Protein AF-A0A7C3E8A0-F1 (afdb_monomer_lite)

Structure (mmCIF, N/CA/C/O backbone):
data_AF-A0A7C3E8A0-F1
#
_entry.id   AF-A0A7C3E8A0-F1
#
loop_
_atom_site.group_PDB
_atom_site.id
_atom_site.type_symbol
_atom_site.label_atom_id
_atom_site.label_alt_id
_atom_site.label_comp_id
_atom_site.label_asym_id
_atom_site.label_entity_id
_atom_site.label_seq_id
_atom_site.pdbx_PDB_ins_code
_atom_site.Cartn_x
_atom_site.Cartn_y
_atom_site.Cartn_z
_atom_site.occupancy
_atom_site.B_iso_or_equiv
_atom_site.auth_seq_id
_atom_site.auth_comp_id
_atom_site.auth_asym_id
_atom_site.auth_atom_id
_atom_site.pdbx_PDB_model_num
ATOM 1 N N . ILE A 1 1 ? -24.912 11.466 9.613 1.00 53.97 1 ILE A N 1
ATOM 2 C CA . ILE A 1 1 ? -23.794 11.071 10.502 1.00 53.97 1 ILE A CA 1
ATOM 3 C C . ILE A 1 1 ? -24.172 11.541 11.903 1.00 53.97 1 ILE A C 1
ATOM 5 O O . ILE A 1 1 ? -24.358 12.739 12.083 1.00 53.97 1 ILE A O 1
ATOM 9 N N . LYS A 1 2 ? -24.449 10.622 12.843 1.00 57.19 2 LYS A N 1
ATOM 10 C CA . LYS A 1 2 ? -24.629 10.987 14.264 1.00 57.19 2 LYS A CA 1
ATOM 11 C C . LYS A 1 2 ? -23.299 11.561 14.772 1.00 57.19 2 LYS A C 1
ATOM 13 O O . LYS A 1 2 ? -22.271 11.176 14.229 1.00 57.19 2 LYS A O 1
ATOM 18 N N . SER A 1 3 ? -23.334 12.479 15.742 1.00 63.84 3 SER A N 1
ATOM 19 C CA . SER A 1 3 ? -22.163 13.155 16.334 1.00 63.84 3 SER A CA 1
ATOM 20 C C . SER A 1 3 ? -20.939 12.234 16.404 1.00 63.84 3 SER A C 1
ATOM 22 O O . SER A 1 3 ? -20.912 11.307 17.213 1.00 63.84 3 SER A O 1
ATOM 24 N N . GLY A 1 4 ? -19.985 12.448 15.496 1.00 70.69 4 GLY A N 1
ATOM 25 C CA . GLY A 1 4 ? -18.766 11.652 15.410 1.00 70.69 4 GLY A CA 1
ATOM 26 C C . GLY A 1 4 ? -17.766 12.086 16.473 1.00 70.69 4 GLY A C 1
ATOM 27 O O . GLY A 1 4 ? -17.736 13.252 16.863 1.00 70.69 4 GLY A O 1
ATOM 28 N N . VAL A 1 5 ? -16.950 11.144 16.936 1.00 82.12 5 VAL A N 1
ATOM 29 C CA . VAL A 1 5 ? -15.755 11.439 17.730 1.00 82.12 5 VAL A CA 1
ATOM 30 C C . VAL A 1 5 ? -14.575 11.467 16.767 1.00 82.12 5 VAL A C 1
ATOM 32 O O . VAL A 1 5 ? -14.407 10.542 15.975 1.00 82.12 5 VAL A O 1
ATOM 35 N N . THR A 1 6 ? -13.771 12.527 16.820 1.00 81.88 6 THR A N 1
ATOM 36 C CA . THR A 1 6 ? -12.500 12.580 16.094 1.00 81.88 6 THR A CA 1
ATOM 37 C C . THR A 1 6 ? -11.449 11.830 16.901 1.00 81.88 6 THR A C 1
ATOM 39 O O . THR A 1 6 ? -11.123 12.244 18.013 1.00 81.88 6 THR A O 1
ATOM 42 N N . THR A 1 7 ? -10.909 10.751 16.338 1.00 83.31 7 THR A N 1
ATOM 43 C CA . THR A 1 7 ? -9.788 10.004 16.923 1.00 83.31 7 THR A CA 1
ATOM 44 C C . THR A 1 7 ? -8.502 10.388 16.207 1.00 83.31 7 THR A C 1
ATOM 46 O O . THR A 1 7 ? -8.423 10.322 14.982 1.00 83.31 7 THR A O 1
ATOM 49 N N . TYR A 1 8 ? -7.499 10.800 16.978 1.00 82.50 8 TYR A N 1
ATOM 50 C CA . TYR A 1 8 ? -6.151 11.030 16.472 1.00 82.50 8 TYR A CA 1
ATOM 51 C C . TYR A 1 8 ? -5.461 9.690 16.183 1.00 82.50 8 TYR A C 1
ATOM 53 O O . TYR A 1 8 ? -5.579 8.755 16.974 1.00 82.50 8 TYR A O 1
ATOM 61 N N . LEU A 1 9 ? -4.758 9.608 15.054 1.00 81.88 9 LEU A N 1
ATOM 62 C CA . LEU A 1 9 ? -3.916 8.467 14.699 1.00 81.88 9 LEU A CA 1
ATOM 63 C C . LEU A 1 9 ? -2.463 8.834 14.998 1.00 81.88 9 LEU A C 1
ATOM 65 O O . LEU A 1 9 ? -1.976 9.843 14.489 1.00 81.88 9 LEU A O 1
ATOM 69 N N . ASP A 1 10 ? -1.786 8.030 15.818 1.00 81.00 10 ASP A N 1
ATOM 70 C CA . ASP A 1 10 ? -0.410 8.318 16.228 1.00 81.00 10 ASP A CA 1
ATOM 71 C C . ASP A 1 10 ? 0.569 8.316 15.047 1.00 81.00 10 ASP A C 1
ATOM 73 O O . ASP A 1 10 ? 0.365 7.640 14.038 1.00 81.00 10 ASP A O 1
ATOM 77 N N . SER A 1 11 ? 1.666 9.060 15.177 1.00 79.75 11 SER A N 1
ATOM 78 C CA . SER A 1 11 ? 2.780 9.035 14.226 1.00 79.75 11 SER A CA 1
ATOM 79 C C . SER A 1 11 ? 3.843 8.019 14.648 1.00 79.75 11 SER A C 1
ATOM 81 O O . SER A 1 11 ? 3.922 7.624 15.814 1.00 79.75 11 SER A O 1
ATOM 83 N N . LEU A 1 12 ? 4.688 7.581 13.703 1.00 75.06 12 LEU A N 1
ATOM 84 C CA . LEU A 1 12 ? 5.821 6.714 14.036 1.00 75.06 12 LEU A CA 1
ATOM 85 C C . LEU A 1 12 ? 6.704 7.426 15.078 1.00 75.06 12 LEU A C 1
ATOM 87 O O . LEU A 1 12 ? 6.961 8.625 14.917 1.00 75.06 12 LEU A O 1
ATOM 91 N N . PRO A 1 13 ? 7.207 6.723 16.114 1.00 74.94 13 PRO A N 1
ATO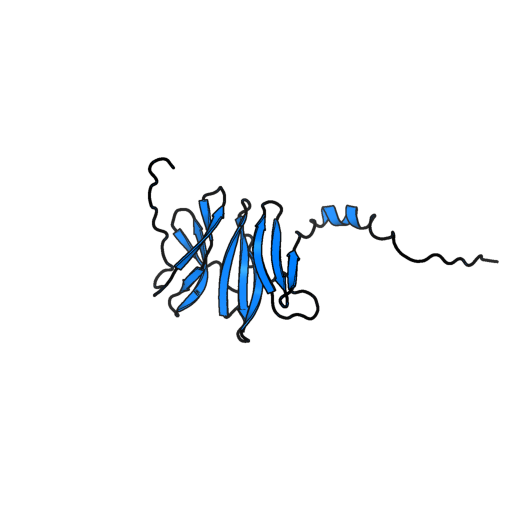M 92 C CA . PRO A 1 13 ? 8.087 7.328 17.106 1.00 74.94 13 PRO A CA 1
ATOM 93 C C . PRO A 1 13 ? 9.237 8.069 16.423 1.00 74.94 13 PRO A C 1
ATOM 95 O O . PRO A 1 13 ? 9.891 7.519 15.536 1.00 74.94 13 PRO A O 1
ATOM 98 N N . SER A 1 14 ? 9.483 9.321 16.825 1.00 67.81 14 SER A N 1
ATOM 99 C CA . SER A 1 14 ? 10.514 10.210 16.253 1.00 67.81 14 SER A CA 1
ATOM 100 C C . SER A 1 14 ? 10.392 10.523 14.748 1.00 67.81 14 SER A C 1
ATOM 102 O O . SER A 1 14 ? 11.318 11.076 14.157 1.00 67.81 14 SER A O 1
ATOM 104 N N . GLY A 1 15 ? 9.250 10.223 14.119 1.00 62.00 15 GLY A N 1
ATOM 105 C CA . GLY A 1 15 ? 8.942 10.636 12.751 1.00 62.00 15 GLY A CA 1
ATOM 106 C C . GLY A 1 15 ? 8.692 12.143 12.663 1.00 62.00 15 GLY A C 1
ATOM 107 O O . GLY A 1 15 ? 7.749 12.661 13.253 1.00 62.00 15 GLY A O 1
ATOM 108 N N . ASN A 1 16 ? 9.533 12.850 11.908 1.00 60.41 16 ASN A N 1
ATOM 109 C CA . ASN A 1 16 ? 9.497 14.311 11.758 1.00 60.41 16 ASN A CA 1
ATOM 110 C C . ASN A 1 16 ? 8.655 14.777 10.551 1.00 60.41 16 ASN A C 1
ATOM 112 O O . ASN A 1 16 ? 9.071 15.667 9.807 1.00 60.41 16 ASN A O 1
ATOM 116 N N . GLY A 1 17 ? 7.484 14.189 10.290 1.00 65.25 17 GLY A N 1
ATOM 117 C CA . GLY A 1 17 ? 6.699 14.661 9.147 1.00 65.25 17 GLY A CA 1
ATOM 118 C C . GLY A 1 17 ? 5.341 14.026 8.909 1.00 65.25 17 GLY A C 1
ATOM 119 O O . GLY A 1 17 ? 4.770 13.381 9.783 1.00 65.25 17 GLY A O 1
ATOM 120 N N . ASP A 1 18 ? 4.852 14.275 7.693 1.00 76.19 18 ASP A N 1
ATOM 121 C CA . ASP A 1 18 ? 3.519 13.933 7.202 1.00 76.19 18 ASP A CA 1
ATOM 122 C C . ASP A 1 18 ? 3.202 12.445 7.376 1.00 76.19 18 ASP A C 1
ATOM 124 O O . ASP A 1 18 ? 4.009 11.566 7.050 1.00 76.19 18 ASP A O 1
ATOM 128 N N . TYR A 1 19 ? 1.992 12.182 7.851 1.00 84.06 19 TYR A N 1
ATOM 129 C CA . TYR A 1 19 ? 1.360 10.876 7.848 1.00 84.06 19 TYR A CA 1
ATOM 130 C C . TYR A 1 19 ? -0.052 11.038 7.306 1.00 84.06 19 TYR A C 1
ATOM 132 O O . TYR A 1 19 ? -0.694 12.076 7.484 1.00 84.06 19 TYR A O 1
ATOM 140 N N . TYR A 1 20 ? -0.528 10.021 6.610 1.00 89.62 20 TYR A N 1
ATOM 141 C CA . TYR A 1 20 ? -1.867 10.029 6.048 1.00 89.62 20 TYR A CA 1
ATOM 142 C C . TYR A 1 20 ? -2.422 8.614 6.006 1.00 89.62 20 TYR A C 1
ATOM 144 O O . TYR A 1 20 ? -1.697 7.652 5.744 1.00 89.62 20 TYR A O 1
ATOM 152 N N . ALA A 1 21 ? -3.716 8.522 6.295 1.00 94.12 21 ALA A N 1
ATOM 153 C CA . ALA A 1 21 ? -4.514 7.314 6.191 1.00 94.12 21 ALA A CA 1
ATOM 154 C C . ALA A 1 21 ? -5.148 7.255 4.798 1.00 94.12 21 ALA A C 1
ATOM 156 O O . ALA A 1 21 ? -5.747 8.235 4.355 1.00 94.12 21 ALA A O 1
ATOM 157 N N . ASN A 1 22 ? -5.005 6.115 4.130 1.00 96.19 22 ASN A N 1
ATOM 158 C CA . ASN A 1 22 ? -5.505 5.881 2.779 1.00 96.19 22 ASN A CA 1
ATOM 159 C C . ASN A 1 22 ? -6.774 5.025 2.768 1.00 96.19 22 ASN A C 1
ATOM 161 O O . ASN A 1 22 ? -7.652 5.282 1.951 1.00 96.19 22 ASN A O 1
ATOM 165 N N . ASP A 1 23 ? -6.882 4.047 3.672 1.00 98.06 23 ASP A N 1
ATOM 166 C CA . ASP A 1 23 ? -8.003 3.104 3.683 1.00 98.06 23 ASP A CA 1
ATOM 167 C C . ASP A 1 23 ? -8.243 2.488 5.071 1.00 98.06 23 ASP A C 1
ATOM 169 O O . ASP A 1 23 ? -7.362 2.536 5.937 1.00 98.06 23 ASP A O 1
ATOM 173 N N . ILE A 1 24 ? -9.439 1.935 5.287 1.00 97.69 24 ILE A N 1
ATOM 174 C CA . ILE A 1 24 ? -9.889 1.321 6.541 1.00 97.69 24 ILE A CA 1
ATOM 175 C C . ILE A 1 24 ? -10.784 0.101 6.276 1.00 97.69 24 ILE A C 1
ATOM 177 O O . ILE A 1 24 ? -11.693 0.168 5.455 1.00 97.69 24 ILE A O 1
ATOM 181 N N . ASN A 1 25 ? -10.584 -0.992 7.019 1.00 97.38 25 ASN A N 1
ATOM 182 C CA . ASN A 1 25 ? -11.459 -2.171 6.949 1.00 97.38 25 ASN A CA 1
ATOM 183 C C . ASN A 1 25 ? -12.527 -2.207 8.063 1.00 97.38 25 ASN A C 1
ATOM 185 O O . ASN A 1 25 ? -12.503 -1.412 9.006 1.00 97.38 25 ASN A O 1
ATOM 189 N N . ASP A 1 26 ? -13.439 -3.184 8.006 1.00 97.19 26 ASP A N 1
ATOM 190 C CA . ASP A 1 26 ? -14.553 -3.317 8.963 1.00 97.19 26 ASP A CA 1
ATOM 191 C C . ASP A 1 26 ? -14.105 -3.598 10.412 1.00 97.19 26 ASP A C 1
ATOM 193 O O . ASP A 1 26 ? -14.876 -3.405 11.354 1.00 97.19 26 ASP A O 1
ATOM 197 N N . SER A 1 27 ? -12.855 -4.029 10.614 1.00 95.44 27 SER A N 1
ATOM 198 C CA . SER A 1 27 ? -12.258 -4.215 11.947 1.00 95.44 27 SER A CA 1
ATOM 199 C C . SER A 1 27 ? -11.633 -2.931 12.507 1.00 95.44 27 SER A C 1
ATOM 201 O O . SER A 1 27 ? -11.042 -2.949 13.589 1.00 95.44 27 SER A O 1
ATOM 203 N N . GLY A 1 28 ? -11.741 -1.814 11.781 1.00 94.38 28 GLY A N 1
ATOM 204 C CA . GLY A 1 28 ? -11.153 -0.532 12.158 1.00 94.38 28 GLY A CA 1
ATOM 205 C C . GLY A 1 28 ? -9.636 -0.474 11.979 1.00 94.38 28 GLY A C 1
ATOM 206 O O . GLY A 1 28 ? -8.993 0.396 12.567 1.00 94.38 28 GLY A O 1
ATOM 207 N N . GLN A 1 29 ? -9.056 -1.397 11.206 1.00 95.75 29 GLN A N 1
ATOM 208 C CA . GLN A 1 29 ? -7.650 -1.331 10.818 1.00 95.75 29 GLN A CA 1
ATOM 209 C C . GLN A 1 29 ? -7.494 -0.318 9.705 1.00 95.75 29 GLN A C 1
ATOM 211 O O . GLN A 1 29 ? -8.207 -0.391 8.709 1.00 95.75 29 GLN A O 1
ATOM 216 N N . ILE A 1 30 ? -6.551 0.597 9.873 1.00 96.81 30 ILE A N 1
ATOM 217 C CA . ILE A 1 30 ? -6.304 1.684 8.929 1.00 96.81 30 ILE A 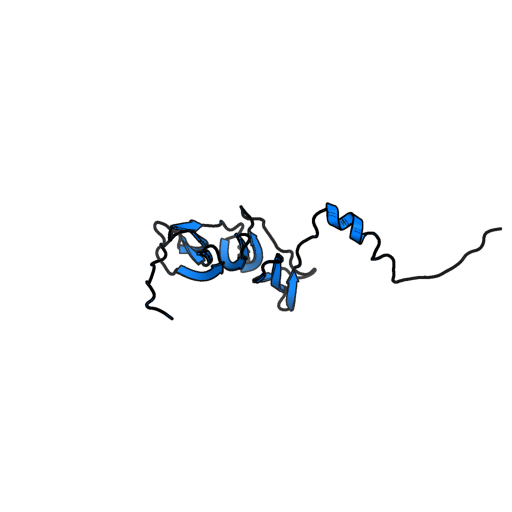CA 1
A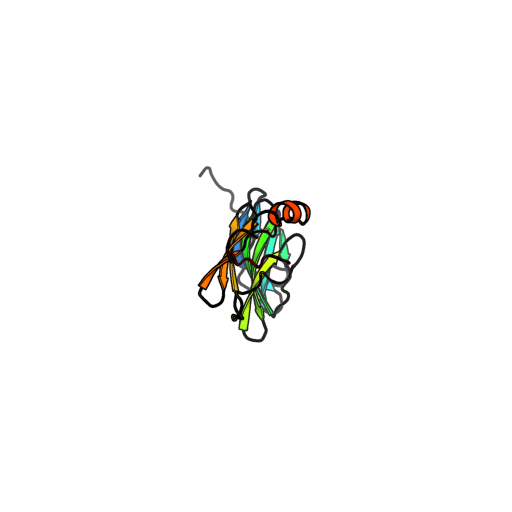TOM 218 C C . ILE A 1 30 ? -4.934 1.464 8.308 1.00 96.81 30 ILE A C 1
ATOM 220 O O . ILE A 1 30 ? -4.009 1.059 9.008 1.00 96.81 30 ILE A O 1
ATOM 224 N N . VAL A 1 31 ? -4.774 1.761 7.025 1.00 96.44 31 VAL A N 1
ATOM 225 C CA . VAL A 1 31 ? -3.477 1.703 6.336 1.00 96.44 31 VAL A CA 1
ATOM 226 C C . VAL A 1 31 ? -3.125 3.031 5.702 1.00 96.44 31 VAL A C 1
ATOM 228 O O . VAL A 1 31 ? -3.992 3.863 5.438 1.00 96.44 31 VAL A O 1
ATOM 231 N N . GLY A 1 32 ? -1.836 3.251 5.472 1.00 95.75 32 GLY A N 1
ATOM 232 C CA . GLY A 1 32 ? -1.365 4.485 4.868 1.00 95.75 32 GLY A CA 1
ATOM 233 C C . GLY A 1 32 ? 0.149 4.585 4.806 1.00 95.75 32 GLY A C 1
ATOM 234 O O . GLY A 1 32 ? 0.857 3.594 4.596 1.00 95.75 32 GLY A O 1
ATOM 235 N N . ALA A 1 33 ? 0.653 5.802 4.986 1.00 93.94 33 ALA A N 1
ATOM 236 C CA . ALA A 1 33 ? 2.082 6.071 4.994 1.00 93.94 33 ALA A CA 1
ATOM 237 C C . ALA A 1 33 ? 2.473 7.080 6.077 1.00 93.94 33 ALA A C 1
ATOM 239 O O . ALA A 1 33 ? 1.710 7.990 6.398 1.00 93.94 33 ALA A O 1
ATOM 240 N N . ALA A 1 34 ? 3.682 6.924 6.614 1.00 93.25 34 ALA A N 1
ATOM 241 C CA . ALA A 1 34 ? 4.290 7.863 7.553 1.00 93.25 34 ALA A CA 1
ATOM 242 C C . ALA A 1 34 ? 5.810 7.931 7.353 1.00 93.25 34 ALA A C 1
ATOM 244 O O . ALA A 1 34 ? 6.436 6.949 6.949 1.00 93.25 34 ALA A O 1
ATOM 245 N N . LYS A 1 35 ? 6.427 9.077 7.655 1.00 90.88 35 LYS A N 1
ATOM 246 C CA . LYS A 1 35 ? 7.894 9.211 7.662 1.00 90.88 35 LYS A CA 1
ATOM 247 C C . LYS A 1 35 ? 8.490 8.643 8.954 1.00 90.88 35 LYS A C 1
ATOM 249 O O . LYS A 1 35 ? 8.011 8.947 10.044 1.00 90.88 35 LYS A O 1
ATOM 254 N N . ASN A 1 36 ? 9.560 7.857 8.844 1.00 86.75 36 ASN A N 1
ATOM 255 C CA . ASN A 1 36 ? 10.339 7.407 10.002 1.00 86.75 36 ASN A CA 1
ATOM 256 C C . ASN A 1 36 ? 11.346 8.481 10.476 1.00 86.75 36 ASN A C 1
ATOM 258 O O . ASN A 1 36 ? 11.427 9.573 9.910 1.00 86.75 36 ASN A O 1
ATOM 262 N N . GLN A 1 37 ? 12.156 8.156 11.490 1.00 85.69 37 GLN A N 1
ATOM 263 C CA . GLN A 1 37 ? 13.170 9.059 12.063 1.00 85.69 37 GLN A CA 1
ATOM 264 C C . GLN A 1 37 ? 14.244 9.545 11.071 1.00 85.69 37 GLN A C 1
ATOM 266 O O . GLN A 1 37 ? 14.907 10.548 11.315 1.00 85.69 37 GLN A O 1
ATOM 271 N N . PHE A 1 38 ? 14.416 8.848 9.945 1.00 86.31 38 PHE A N 1
ATOM 272 C CA . PHE A 1 38 ? 15.356 9.203 8.881 1.00 86.31 38 PHE A CA 1
ATOM 273 C C . PHE A 1 38 ? 14.688 9.993 7.743 1.00 86.31 38 PHE A C 1
ATOM 275 O O . PHE A 1 38 ? 15.314 10.243 6.718 1.00 86.31 38 PHE A O 1
ATOM 282 N N . GLY A 1 39 ? 13.409 10.361 7.893 1.00 87.75 39 GLY A N 1
ATOM 283 C CA . GLY A 1 39 ? 12.628 11.052 6.864 1.00 87.75 39 GLY A CA 1
ATOM 284 C C . GLY A 1 39 ? 12.169 10.153 5.712 1.00 87.75 39 GLY A C 1
ATOM 285 O O . GLY A 1 39 ? 11.636 10.656 4.725 1.00 87.75 39 GLY A O 1
ATOM 286 N N . VAL A 1 40 ? 12.353 8.835 5.828 1.00 88.44 40 VAL A N 1
ATOM 287 C CA . VAL A 1 40 ? 11.970 7.857 4.805 1.00 88.44 40 VAL A CA 1
ATOM 288 C C . VAL A 1 40 ? 10.498 7.504 4.965 1.00 88.44 40 VAL A C 1
ATOM 290 O O . VAL A 1 40 ? 10.062 7.162 6.065 1.00 88.44 40 VAL A O 1
ATOM 293 N N . THR A 1 41 ? 9.740 7.551 3.871 1.00 91.56 41 THR A N 1
ATOM 294 C CA . THR A 1 41 ? 8.322 7.179 3.869 1.00 91.56 41 THR A CA 1
ATOM 295 C C . THR A 1 41 ? 8.147 5.668 3.972 1.00 91.56 41 THR A C 1
ATOM 297 O O . THR A 1 41 ? 8.734 4.900 3.206 1.00 91.56 41 THR A O 1
ATOM 300 N N . ARG A 1 42 ? 7.334 5.231 4.927 1.00 92.44 42 ARG A N 1
ATOM 301 C CA . ARG A 1 42 ? 7.094 3.827 5.242 1.00 92.44 42 ARG A CA 1
ATOM 302 C C . ARG A 1 42 ? 5.616 3.504 5.069 1.00 92.44 42 ARG A C 1
ATOM 304 O O . ARG A 1 42 ? 4.790 4.310 5.506 1.00 92.44 42 ARG A O 1
ATOM 311 N N . PRO A 1 43 ? 5.273 2.339 4.496 1.00 93.38 43 PRO A N 1
ATOM 312 C CA . PRO A 1 43 ? 3.921 1.823 4.597 1.00 93.38 43 PRO A CA 1
ATOM 313 C C . PRO A 1 43 ? 3.646 1.492 6.067 1.00 93.38 43 PRO A C 1
ATOM 315 O O . PRO A 1 43 ? 4.462 0.866 6.749 1.00 93.38 43 PRO A O 1
ATOM 318 N N . VAL A 1 44 ? 2.506 1.946 6.565 1.00 93.69 44 VAL A N 1
ATOM 319 C CA . VAL A 1 44 ? 2.119 1.777 7.966 1.00 93.69 44 VAL A CA 1
ATOM 320 C C . VAL A 1 44 ? 0.689 1.286 8.059 1.00 93.69 44 VAL A C 1
ATOM 322 O O . VAL A 1 44 ? -0.105 1.436 7.126 1.00 93.69 44 VAL A O 1
ATOM 325 N N . TRP A 1 45 ? 0.369 0.735 9.218 1.00 93.88 45 TRP A N 1
ATOM 326 C CA . TRP A 1 45 ? -0.999 0.464 9.615 1.00 93.88 45 TRP A CA 1
ATOM 327 C C . TRP A 1 45 ? -1.243 0.942 11.042 1.00 93.88 45 TRP A C 1
ATOM 329 O O . TRP A 1 45 ? -0.309 1.046 11.840 1.00 93.88 45 TRP A O 1
ATOM 339 N N . TRP A 1 46 ? -2.503 1.238 11.342 1.00 94.56 46 TRP A N 1
ATOM 340 C CA . TRP A 1 46 ? -2.973 1.552 12.679 1.00 94.56 46 TRP A CA 1
ATOM 341 C C . TRP A 1 46 ? -3.991 0.517 13.126 1.00 94.56 46 TRP A C 1
ATOM 343 O O . TRP A 1 46 ? -4.951 0.219 12.412 1.00 94.56 46 TRP A O 1
ATOM 353 N N . GLN A 1 47 ? -3.818 0.039 14.353 1.00 92.06 47 GLN A N 1
ATOM 354 C CA . GLN A 1 47 ? -4.802 -0.766 15.063 1.00 92.06 47 GLN A CA 1
ATOM 355 C C . GLN A 1 47 ? -5.059 -0.105 16.412 1.00 92.06 47 GLN A C 1
ATOM 357 O O . GLN A 1 47 ? -4.140 0.091 17.204 1.00 92.06 47 GLN A O 1
ATOM 362 N N . ASN A 1 48 ? -6.322 0.227 16.692 1.00 87.50 48 ASN A N 1
ATOM 363 C CA . ASN A 1 48 ? -6.724 0.874 17.948 1.00 87.50 48 ASN A CA 1
ATOM 364 C C . ASN A 1 48 ? -5.939 2.175 18.231 1.00 87.50 48 ASN A C 1
ATOM 366 O O . ASN A 1 48 ? -5.560 2.440 19.367 1.00 87.50 48 ASN A O 1
ATOM 370 N N . GLY A 1 49 ? -5.662 2.961 17.184 1.00 85.69 49 GLY A N 1
ATOM 371 C CA . GLY A 1 49 ? -4.905 4.218 17.264 1.00 85.69 49 GLY A CA 1
ATOM 372 C C . GLY A 1 49 ? -3.381 4.057 17.313 1.00 85.69 49 GLY A C 1
ATOM 373 O O . GLY A 1 49 ? -2.671 5.028 17.071 1.00 85.69 49 GLY A O 1
ATOM 374 N N . VAL A 1 50 ? -2.875 2.842 17.539 1.00 88.62 50 VAL A N 1
ATOM 375 C CA . VAL A 1 50 ? -1.438 2.554 17.601 1.00 88.62 50 VAL A CA 1
ATOM 376 C C . VAL A 1 50 ? -0.905 2.286 16.203 1.00 88.62 50 VAL A C 1
ATOM 378 O O . VAL A 1 50 ? -1.396 1.394 15.513 1.00 88.62 50 VAL A O 1
ATOM 381 N N . ILE A 1 51 ? 0.116 3.042 15.806 1.00 91.50 51 ILE A N 1
ATOM 382 C CA . ILE A 1 51 ? 0.801 2.885 14.523 1.00 91.50 51 ILE A CA 1
ATOM 383 C C . ILE A 1 51 ? 1.856 1.778 14.567 1.00 91.50 51 ILE A C 1
ATOM 385 O O . ILE A 1 51 ? 2.564 1.598 15.561 1.00 91.50 51 ILE A O 1
ATOM 389 N N . GLN A 1 52 ? 2.033 1.091 13.446 1.00 90.81 52 GLN A N 1
ATOM 390 C CA . GLN A 1 52 ? 3.130 0.160 13.234 1.00 90.81 52 GLN A CA 1
ATOM 391 C C . GLN A 1 52 ? 3.671 0.274 11.800 1.00 90.81 52 GLN A C 1
ATOM 393 O O . GLN A 1 52 ? 2.919 0.396 10.834 1.00 90.81 52 GLN A O 1
ATOM 398 N N . ASP A 1 53 ? 5.000 0.237 11.667 1.00 90.94 53 ASP A N 1
ATOM 399 C CA . ASP A 1 53 ? 5.698 0.122 10.379 1.00 90.94 53 ASP A CA 1
ATOM 400 C C . ASP A 1 53 ? 5.498 -1.297 9.837 1.00 90.94 53 ASP A C 1
ATOM 402 O O . ASP A 1 53 ? 5.802 -2.277 10.523 1.00 90.94 53 ASP A O 1
ATOM 406 N N . LEU A 1 54 ? 4.966 -1.409 8.618 1.00 88.75 54 LEU A N 1
ATOM 407 C CA . LEU A 1 54 ? 4.736 -2.701 7.968 1.00 88.75 54 LEU A CA 1
ATOM 408 C C . LEU A 1 54 ? 6.028 -3.326 7.429 1.00 88.75 54 LEU A C 1
ATOM 410 O O . LEU A 1 54 ? 6.034 -4.505 7.079 1.00 88.75 54 LEU A O 1
ATOM 414 N N . GLY A 1 55 ? 7.116 -2.558 7.373 1.00 85.69 55 GLY A N 1
ATOM 415 C CA . GLY A 1 55 ? 8.318 -2.888 6.629 1.00 85.69 55 GLY A CA 1
ATOM 416 C C . GLY A 1 55 ? 8.209 -2.447 5.167 1.00 85.69 55 GLY A C 1
ATOM 417 O O . GLY A 1 55 ? 7.132 -2.399 4.585 1.00 85.69 55 GLY A O 1
ATOM 418 N N . THR A 1 56 ? 9.345 -2.174 4.531 1.00 78.75 56 THR A N 1
ATOM 419 C CA . THR A 1 56 ? 9.450 -2.190 3.066 1.00 78.75 56 THR A CA 1
ATOM 420 C C . THR A 1 56 ? 10.699 -2.982 2.688 1.00 78.75 56 THR A C 1
ATOM 422 O O . THR A 1 56 ? 11.730 -2.805 3.344 1.00 78.75 56 THR A O 1
ATOM 425 N N . PRO A 1 57 ? 10.620 -3.863 1.673 1.00 71.00 57 PRO A N 1
ATOM 426 C CA . PRO A 1 57 ? 11.783 -4.541 1.116 1.00 71.00 57 PRO A CA 1
ATOM 427 C C . PRO A 1 57 ? 12.672 -3.589 0.298 1.00 71.00 57 PRO A C 1
ATOM 429 O O . PRO A 1 57 ? 13.793 -3.955 -0.034 1.00 71.00 57 PRO A O 1
ATOM 432 N N . ASP A 1 58 ? 12.178 -2.389 -0.022 1.00 84.12 58 ASP A N 1
ATOM 433 C CA . ASP A 1 58 ? 12.895 -1.345 -0.754 1.00 84.12 58 ASP A CA 1
ATOM 434 C C . ASP A 1 58 ? 13.097 -0.064 0.073 1.00 84.12 58 ASP A C 1
ATOM 436 O O . ASP A 1 58 ? 12.798 -0.012 1.269 1.00 84.12 58 ASP A O 1
ATOM 440 N N . THR A 1 59 ? 13.560 0.995 -0.590 1.00 86.56 59 THR A N 1
ATOM 441 C CA . THR A 1 59 ? 13.958 2.279 -0.019 1.00 86.56 59 THR A CA 1
ATOM 442 C C . THR A 1 59 ? 12.804 2.993 0.690 1.00 86.56 59 THR A C 1
ATOM 444 O O . THR A 1 59 ? 12.976 3.442 1.819 1.00 86.56 59 THR A O 1
ATOM 447 N N . PHE A 1 60 ? 11.621 3.085 0.075 1.00 91.06 60 PHE A N 1
ATOM 448 C CA . PHE A 1 60 ? 10.419 3.692 0.670 1.00 91.06 60 PHE A CA 1
ATOM 449 C C . PHE A 1 60 ? 9.139 3.107 0.062 1.00 91.06 60 PHE A C 1
ATOM 451 O O . PHE A 1 60 ? 9.191 2.458 -0.982 1.00 91.06 60 PHE A O 1
ATOM 458 N N . GLY A 1 61 ? 7.981 3.325 0.691 1.00 92.31 61 GLY A N 1
ATOM 459 C CA . GLY A 1 61 ? 6.718 2.796 0.171 1.00 92.31 61 GLY A CA 1
ATOM 460 C C . GLY A 1 61 ? 5.456 3.329 0.834 1.00 92.31 61 GLY A C 1
ATOM 461 O O . GLY A 1 61 ? 5.514 4.091 1.799 1.00 92.31 61 GLY A O 1
ATOM 462 N N . TYR A 1 62 ? 4.323 2.898 0.286 1.00 94.31 62 TYR A N 1
ATOM 463 C CA . TYR A 1 62 ? 2.975 3.338 0.637 1.00 94.31 62 TYR A CA 1
ATOM 464 C C . TYR A 1 62 ? 2.038 2.133 0.702 1.00 94.31 62 TYR A C 1
ATOM 466 O O . TYR A 1 62 ? 2.072 1.293 -0.197 1.00 94.31 62 TYR A O 1
ATOM 474 N N . ALA A 1 63 ? 1.196 2.063 1.735 1.00 95.38 63 ALA A N 1
ATOM 475 C CA . ALA A 1 63 ? 0.056 1.153 1.772 1.00 95.38 63 ALA A CA 1
ATOM 476 C C . ALA A 1 63 ? -1.197 1.909 1.314 1.00 95.38 63 ALA A C 1
ATOM 478 O O . ALA A 1 63 ? -1.505 2.969 1.859 1.00 95.38 63 ALA A O 1
ATOM 479 N N . ASN A 1 64 ? -1.886 1.396 0.298 1.00 97.06 64 ASN A N 1
ATOM 480 C CA . ASN A 1 64 ? -3.003 2.084 -0.351 1.00 97.06 64 ASN A CA 1
ATOM 481 C C . ASN A 1 64 ? -4.361 1.539 0.072 1.00 97.06 64 ASN A C 1
ATOM 483 O O . ASN A 1 64 ? -5.269 2.338 0.249 1.00 97.06 64 ASN A O 1
ATOM 487 N N . ALA A 1 65 ? -4.487 0.221 0.236 1.00 97.88 65 ALA A N 1
ATOM 488 C CA . ALA A 1 65 ? -5.768 -0.407 0.537 1.00 97.88 65 ALA A CA 1
ATOM 489 C C . ALA A 1 65 ? -5.622 -1.630 1.441 1.00 97.88 65 ALA A C 1
ATOM 491 O O . ALA A 1 65 ? -4.559 -2.262 1.481 1.00 97.88 65 ALA A O 1
ATOM 492 N N . ILE A 1 66 ? -6.697 -1.950 2.157 1.00 97.56 66 ILE A N 1
ATOM 493 C CA . ILE A 1 66 ? -6.801 -3.069 3.088 1.00 97.56 66 ILE A CA 1
ATOM 494 C C . ILE A 1 66 ? -8.161 -3.756 2.950 1.00 97.56 66 ILE A C 1
ATOM 496 O O . ILE A 1 66 ? -9.201 -3.110 2.944 1.00 97.56 66 ILE A O 1
ATOM 500 N N . ASN A 1 67 ? -8.178 -5.088 2.908 1.00 96.81 67 ASN A N 1
ATOM 501 C CA . ASN A 1 67 ? -9.435 -5.838 2.955 1.00 96.81 67 ASN A CA 1
ATOM 502 C C . ASN A 1 67 ? -9.790 -6.317 4.376 1.00 96.81 67 ASN A C 1
ATOM 504 O O . ASN A 1 67 ? -8.997 -6.231 5.319 1.00 96.81 67 ASN A O 1
ATOM 508 N N . ASN A 1 68 ? -10.986 -6.885 4.542 1.00 96.94 68 ASN A N 1
ATOM 509 C CA . ASN A 1 68 ? -11.478 -7.377 5.837 1.00 96.94 68 ASN A CA 1
ATOM 510 C C . ASN A 1 68 ? -10.720 -8.597 6.382 1.00 96.94 68 ASN A C 1
ATOM 512 O O . ASN A 1 68 ? -10.892 -8.942 7.548 1.00 96.94 68 ASN A O 1
ATOM 516 N N . SER A 1 69 ? -9.877 -9.238 5.570 1.00 93.75 69 SER A N 1
ATOM 517 C CA . SER A 1 69 ? -8.968 -10.296 6.031 1.00 93.75 69 SER A CA 1
ATOM 518 C C . SER A 1 69 ? -7.631 -9.738 6.540 1.00 93.75 69 SER A C 1
ATOM 520 O O . SER A 1 69 ? -6.738 -10.512 6.878 1.00 93.75 69 SER A O 1
ATOM 522 N N . GLY A 1 70 ? -7.467 -8.410 6.576 1.00 93.44 70 GLY A N 1
ATOM 523 C CA . GLY A 1 70 ? -6.228 -7.745 6.983 1.00 93.44 70 GLY A CA 1
ATOM 524 C C . GLY A 1 70 ? -5.123 -7.804 5.925 1.00 93.44 70 GLY A C 1
ATOM 525 O O . GLY A 1 70 ? -3.957 -7.577 6.245 1.00 93.44 70 GLY A O 1
ATOM 526 N N . GLN A 1 71 ? -5.459 -8.131 4.673 1.00 93.88 71 GLN A N 1
ATOM 527 C CA . GLN A 1 71 ? -4.499 -8.102 3.574 1.00 93.88 71 GLN A CA 1
ATOM 528 C C . GLN A 1 71 ? -4.338 -6.671 3.080 1.00 93.88 71 GLN A C 1
ATOM 530 O O . GLN A 1 71 ? -5.334 -6.005 2.804 1.00 93.88 71 GLN A O 1
ATOM 535 N N . ILE A 1 72 ? -3.094 -6.221 2.949 1.00 94.69 72 ILE A N 1
ATOM 536 C CA . ILE A 1 72 ? -2.767 -4.829 2.629 1.00 94.69 72 ILE A CA 1
ATOM 537 C C . ILE A 1 72 ? -2.027 -4.791 1.301 1.00 94.69 72 ILE A C 1
ATOM 539 O O . ILE A 1 72 ? -1.087 -5.557 1.095 1.00 94.69 72 ILE A O 1
ATOM 543 N N . VAL A 1 73 ? -2.411 -3.882 0.414 1.00 94.75 73 VAL A N 1
ATOM 544 C CA . VAL A 1 73 ? -1.732 -3.676 -0.868 1.00 94.75 73 VAL A CA 1
ATOM 545 C C . VAL A 1 73 ? -1.181 -2.271 -0.982 1.00 94.75 73 VAL A C 1
ATOM 547 O O . VAL A 1 73 ? -1.655 -1.327 -0.348 1.00 94.75 73 VAL A O 1
ATOM 550 N N . GLY A 1 74 ? -0.169 -2.124 -1.821 1.00 94.75 74 GLY A N 1
ATOM 551 C CA . GLY A 1 74 ? 0.438 -0.836 -2.085 1.00 94.75 74 GLY A CA 1
ATOM 552 C C . GLY A 1 74 ? 1.611 -0.961 -3.034 1.00 94.75 74 GLY A C 1
ATOM 553 O O . GLY A 1 74 ? 1.650 -1.854 -3.885 1.00 94.75 74 GLY A O 1
ATOM 554 N N . TYR A 1 75 ? 2.574 -0.059 -2.895 1.00 93.31 75 TYR A N 1
ATOM 555 C CA . TYR A 1 75 ? 3.802 -0.119 -3.673 1.00 93.31 75 TYR A CA 1
ATOM 556 C C . TYR A 1 75 ? 5.003 0.450 -2.927 1.00 93.31 75 TYR A C 1
ATOM 558 O O . TYR A 1 75 ? 4.883 1.309 -2.052 1.00 93.31 75 TYR A O 1
ATOM 566 N N . THR A 1 76 ? 6.178 -0.030 -3.309 1.00 92.75 76 THR A N 1
ATOM 567 C CA . THR A 1 76 ? 7.482 0.403 -2.804 1.00 92.75 76 THR A CA 1
ATOM 568 C C . THR A 1 76 ? 8.346 0.892 -3.956 1.00 92.75 76 THR A C 1
A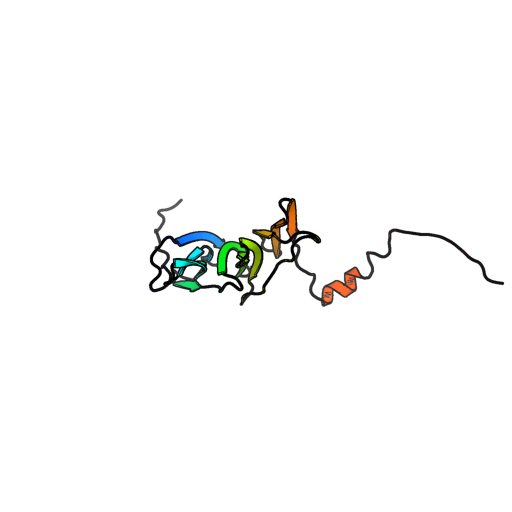TOM 570 O O . THR A 1 76 ? 8.043 0.613 -5.112 1.00 92.75 76 THR A O 1
ATOM 573 N N . TYR A 1 77 ? 9.401 1.646 -3.671 1.00 91.81 77 TYR A N 1
ATOM 574 C CA . TYR A 1 77 ? 10.356 2.115 -4.671 1.00 91.81 77 TYR A CA 1
ATOM 575 C C . TYR A 1 77 ? 11.742 1.585 -4.370 1.00 91.81 77 TYR A C 1
ATOM 577 O O . TYR A 1 77 ? 12.269 1.835 -3.288 1.00 91.81 77 TYR A O 1
ATOM 585 N N . THR A 1 78 ? 12.317 0.903 -5.357 1.00 89.19 78 THR A N 1
ATOM 586 C CA . THR A 1 78 ? 13.722 0.476 -5.360 1.00 89.19 78 THR A CA 1
ATOM 587 C C . THR A 1 78 ? 14.673 1.677 -5.402 1.00 89.19 78 THR A C 1
ATOM 589 O O . THR A 1 78 ? 14.276 2.786 -5.769 1.00 89.19 78 THR A O 1
ATOM 592 N N . ASP A 1 79 ? 15.964 1.434 -5.159 1.00 87.38 79 ASP A N 1
ATOM 593 C CA . ASP A 1 79 ? 17.016 2.455 -5.296 1.00 87.38 79 ASP A CA 1
ATOM 594 C C . ASP A 1 79 ? 17.126 3.021 -6.727 1.00 87.38 79 ASP A C 1
ATOM 596 O O . ASP A 1 79 ? 17.597 4.138 -6.927 1.00 87.38 79 ASP A O 1
ATOM 600 N N . ALA A 1 80 ? 16.642 2.282 -7.733 1.00 89.75 80 ALA A N 1
ATOM 601 C CA . ALA A 1 80 ? 16.552 2.726 -9.125 1.00 89.75 80 ALA A CA 1
ATOM 602 C C . ALA A 1 80 ? 15.258 3.511 -9.438 1.00 89.75 80 ALA A C 1
ATOM 604 O O . ALA A 1 80 ? 14.924 3.701 -10.608 1.00 89.75 80 ALA A O 1
ATOM 605 N N . ALA A 1 81 ? 14.506 3.928 -8.413 1.00 88.88 81 ALA A N 1
ATOM 606 C CA . ALA A 1 81 ? 13.221 4.624 -8.517 1.00 88.88 81 ALA A CA 1
ATOM 607 C C . ALA A 1 81 ? 12.132 3.853 -9.292 1.00 88.88 81 ALA A C 1
ATOM 609 O O . ALA A 1 81 ? 11.188 4.443 -9.820 1.00 88.88 81 ALA A O 1
ATOM 610 N N . GLN A 1 82 ? 12.226 2.522 -9.339 1.00 91.00 82 GLN A N 1
ATOM 611 C CA . GLN A 1 82 ? 11.193 1.669 -9.930 1.00 91.00 82 GLN A CA 1
ATOM 612 C C . GLN A 1 82 ? 10.171 1.268 -8.869 1.00 91.00 82 GLN A C 1
ATOM 614 O O . GLN A 1 82 ? 10.559 0.750 -7.818 1.00 91.00 82 GLN A O 1
ATOM 619 N N . SER A 1 83 ? 8.886 1.495 -9.155 1.00 92.25 83 SER A N 1
ATOM 620 C CA . SER A 1 83 ? 7.798 1.101 -8.262 1.00 92.25 83 SER A CA 1
ATOM 621 C C . SER A 1 83 ? 7.534 -0.403 -8.338 1.00 92.25 83 SER A C 1
ATOM 623 O O . SER A 1 83 ? 7.474 -0.963 -9.431 1.00 92.25 83 SER A O 1
ATOM 625 N N . ARG A 1 84 ? 7.319 -1.059 -7.199 1.00 91.50 84 ARG A N 1
ATOM 626 C CA . ARG A 1 84 ? 6.944 -2.474 -7.117 1.00 91.50 84 ARG A CA 1
ATOM 627 C C . ARG A 1 84 ? 5.682 -2.619 -6.289 1.00 91.50 84 ARG A C 1
ATOM 629 O O . ARG A 1 84 ? 5.659 -2.220 -5.129 1.00 91.50 84 ARG A O 1
ATOM 636 N N . ALA A 1 85 ? 4.637 -3.182 -6.882 1.00 92.62 85 ALA A N 1
ATOM 637 C CA . ALA A 1 85 ? 3.419 -3.524 -6.166 1.00 92.62 85 ALA A CA 1
ATOM 638 C C . ALA A 1 85 ? 3.712 -4.613 -5.127 1.00 92.62 85 ALA A C 1
ATOM 640 O O . ALA A 1 85 ? 4.447 -5.561 -5.410 1.00 92.62 85 ALA A O 1
ATOM 641 N N . PHE A 1 86 ? 3.118 -4.510 -3.943 1.00 90.31 86 PHE A N 1
ATOM 642 C CA . PHE A 1 86 ? 3.229 -5.543 -2.915 1.00 90.31 86 PHE A CA 1
ATOM 643 C C . PHE A 1 86 ? 1.860 -5.943 -2.374 1.00 90.31 86 PHE A C 1
ATOM 645 O O . PHE A 1 86 ? 0.902 -5.168 -2.424 1.00 90.31 86 PHE A O 1
ATOM 652 N N . LEU A 1 87 ? 1.819 -7.152 -1.819 1.00 90.88 87 LEU A N 1
ATOM 653 C CA . LEU A 1 87 ? 0.747 -7.666 -0.982 1.00 90.88 87 LEU A CA 1
ATOM 654 C C . LEU A 1 87 ? 1.359 -8.054 0.367 1.00 90.88 87 LEU A C 1
ATOM 656 O O . LEU A 1 87 ? 2.333 -8.798 0.431 1.00 90.88 87 LEU A O 1
ATOM 660 N N . TRP A 1 88 ? 0.791 -7.550 1.449 1.00 88.62 88 TRP A N 1
ATOM 661 C CA . TRP A 1 88 ? 1.182 -7.874 2.811 1.00 88.62 88 TRP A CA 1
ATOM 662 C C . TRP A 1 88 ? 0.094 -8.738 3.445 1.00 88.62 88 TRP A C 1
ATOM 664 O O . TRP A 1 88 ? -1.096 -8.430 3.362 1.00 88.62 88 TRP A O 1
ATOM 674 N N . THR A 1 89 ? 0.489 -9.852 4.055 1.00 86.12 89 THR A N 1
ATOM 675 C CA . THR A 1 89 ? -0.415 -10.766 4.767 1.00 86.12 89 THR A CA 1
ATOM 676 C C . THR A 1 89 ? 0.354 -11.361 5.939 1.00 86.12 89 THR A C 1
ATOM 678 O O . THR A 1 89 ? 1.129 -12.296 5.760 1.00 86.12 89 THR A O 1
ATOM 681 N N . ASN A 1 90 ? 0.176 -10.798 7.138 1.00 74.75 90 ASN A N 1
ATOM 682 C CA . ASN A 1 90 ? 0.904 -11.193 8.356 1.00 74.75 90 ASN A CA 1
ATOM 683 C C . ASN A 1 90 ? 2.441 -11.104 8.234 1.00 74.75 90 ASN A C 1
ATOM 685 O O . ASN A 1 90 ? 3.174 -11.861 8.869 1.00 74.75 90 ASN A O 1
ATOM 689 N N . GLY A 1 91 ? 2.932 -10.183 7.407 1.00 67.81 91 GLY A N 1
ATOM 690 C CA . GLY A 1 91 ? 4.343 -10.008 7.074 1.00 67.81 91 GLY A CA 1
ATOM 691 C C . GLY A 1 91 ? 4.512 -9.502 5.641 1.00 67.81 91 GLY A C 1
ATOM 692 O O . GLY A 1 91 ? 3.605 -9.628 4.814 1.00 67.81 91 GLY A O 1
ATOM 693 N N . VAL A 1 92 ? 5.671 -8.904 5.347 1.00 60.34 92 VAL A N 1
ATOM 694 C CA . VAL A 1 92 ? 5.996 -8.439 3.992 1.00 60.34 92 VAL A CA 1
ATOM 695 C C . VAL A 1 92 ? 6.233 -9.659 3.108 1.00 60.34 92 VAL A C 1
ATOM 697 O O . VAL A 1 92 ? 7.241 -10.345 3.270 1.00 60.34 92 VAL A O 1
ATOM 700 N N . ILE A 1 93 ? 5.341 -9.899 2.149 1.00 59.53 93 ILE A N 1
ATOM 701 C CA . ILE A 1 93 ? 5.614 -10.780 1.013 1.00 59.53 93 ILE A CA 1
ATOM 702 C C . ILE A 1 93 ? 5.995 -9.863 -0.157 1.00 59.53 93 ILE A C 1
ATOM 704 O O . ILE A 1 93 ? 5.150 -9.110 -0.648 1.00 59.53 93 ILE A O 1
ATOM 708 N N . PRO A 1 94 ? 7.269 -9.834 -0.588 1.00 55.53 94 PRO A N 1
ATOM 709 C CA . PRO A 1 94 ? 7.656 -9.011 -1.716 1.00 55.53 94 PRO A CA 1
ATOM 710 C C . PRO A 1 94 ? 7.007 -9.536 -2.998 1.00 55.53 94 PRO A C 1
ATOM 712 O O . PRO A 1 94 ? 7.142 -10.705 -3.341 1.00 55.53 94 PRO A O 1
ATOM 715 N N . SER A 1 95 ? 6.382 -8.592 -3.689 1.00 62.66 95 SER A N 1
ATOM 716 C CA . SER A 1 95 ? 5.937 -8.581 -5.079 1.00 62.66 95 SER A CA 1
ATOM 717 C C . SER A 1 95 ? 4.681 -9.353 -5.470 1.00 62.66 95 SER A C 1
ATOM 719 O O . SER A 1 95 ? 4.657 -10.575 -5.586 1.00 62.66 95 SER A O 1
ATOM 721 N N . LEU A 1 96 ? 3.678 -8.565 -5.863 1.00 67.75 96 LEU A N 1
ATOM 722 C CA . LEU A 1 96 ? 2.846 -8.920 -7.005 1.00 67.75 96 LEU A CA 1
ATOM 723 C C . LEU A 1 96 ? 3.710 -8.732 -8.257 1.00 67.75 96 LEU A C 1
ATOM 725 O O . LEU A 1 96 ? 4.226 -7.632 -8.488 1.00 67.75 96 LEU A O 1
ATOM 729 N N . ASP A 1 97 ? 3.897 -9.797 -9.036 1.00 68.69 97 ASP A N 1
ATOM 730 C CA . ASP A 1 97 ? 4.728 -9.742 -10.238 1.00 68.69 97 ASP A CA 1
ATOM 731 C C . ASP A 1 97 ? 4.216 -8.665 -11.207 1.00 68.69 97 ASP A C 1
ATOM 733 O O . ASP A 1 97 ? 3.010 -8.518 -11.453 1.00 68.69 97 ASP A O 1
ATOM 737 N N . ALA A 1 98 ? 5.154 -7.892 -11.757 1.00 69.38 98 ALA A N 1
ATOM 738 C CA . ALA A 1 98 ? 4.876 -7.025 -12.891 1.00 69.38 98 ALA A CA 1
ATOM 739 C C . ALA A 1 98 ? 4.562 -7.881 -14.130 1.00 69.38 98 ALA A C 1
ATOM 741 O O . ALA A 1 98 ? 5.050 -9.004 -14.271 1.00 69.38 98 ALA A O 1
ATOM 742 N N . LEU A 1 99 ? 3.766 -7.341 -15.056 1.00 65.69 99 LEU A N 1
ATOM 743 C CA . LEU A 1 99 ? 3.560 -7.955 -16.364 1.00 65.69 99 LEU A CA 1
ATOM 744 C C . LEU A 1 99 ? 4.912 -8.212 -17.042 1.00 65.69 99 LEU A C 1
ATOM 746 O O . LEU A 1 99 ? 5.823 -7.383 -16.978 1.00 65.69 99 LEU A O 1
ATOM 750 N N . SER A 1 100 ? 5.027 -9.358 -17.719 1.00 74.62 100 SER A N 1
ATOM 751 C CA . SER A 1 100 ? 6.262 -9.752 -18.402 1.00 74.62 100 SER A CA 1
ATOM 752 C C . SER A 1 100 ? 6.747 -8.642 -19.342 1.00 74.62 100 SER A C 1
ATOM 754 O O . SER A 1 100 ? 5.986 -8.145 -20.172 1.00 74.62 100 SER A O 1
ATOM 756 N N . GLY A 1 101 ? 8.013 -8.245 -19.193 1.00 71.19 101 GLY A N 1
ATOM 757 C CA . GLY A 1 101 ? 8.627 -7.157 -19.960 1.00 71.19 101 GLY A CA 1
ATOM 758 C C . GLY A 1 101 ? 8.573 -5.776 -19.296 1.00 71.19 101 GLY A C 1
ATOM 759 O O . GLY A 1 101 ? 9.191 -4.848 -19.814 1.00 71.19 101 GLY A O 1
ATOM 760 N N . TYR A 1 102 ? 7.912 -5.633 -18.144 1.00 82.81 102 TYR A N 1
ATOM 761 C CA . TYR A 1 102 ? 7.872 -4.388 -17.379 1.00 82.81 102 TYR A CA 1
ATOM 762 C C . TYR A 1 102 ? 8.575 -4.517 -16.031 1.00 82.81 102 TYR A C 1
ATOM 764 O O . TYR A 1 102 ? 8.580 -5.572 -15.404 1.00 82.81 102 TYR A O 1
ATOM 772 N N . THR A 1 103 ? 9.165 -3.413 -15.573 1.00 84.25 103 THR A N 1
ATOM 773 C CA . THR A 1 103 ? 9.880 -3.341 -14.288 1.00 84.25 103 THR A CA 1
ATOM 774 C C . THR A 1 103 ? 9.135 -2.532 -13.231 1.00 84.25 103 THR A C 1
ATOM 776 O O . THR A 1 103 ? 9.617 -2.413 -12.108 1.00 84.25 103 THR A O 1
ATOM 779 N N . THR A 1 104 ? 7.972 -1.968 -13.577 1.00 91.44 104 THR A N 1
ATOM 780 C CA . THR A 1 104 ? 7.161 -1.165 -12.663 1.00 91.44 104 THR A CA 1
ATOM 781 C C . THR A 1 104 ? 5.775 -1.759 -12.461 1.00 91.44 104 THR A C 1
ATOM 783 O O . THR A 1 104 ? 5.111 -2.195 -13.410 1.00 91.44 104 THR A O 1
ATOM 786 N N . SER A 1 105 ? 5.320 -1.751 -11.213 1.00 93.69 105 SER A N 1
ATOM 787 C CA . SER A 1 105 ? 3.947 -2.068 -10.831 1.00 93.69 105 SER A CA 1
ATOM 788 C C . SER A 1 105 ? 3.503 -1.242 -9.623 1.00 93.69 105 SER A C 1
ATOM 790 O O . SER A 1 105 ? 4.330 -0.800 -8.821 1.00 93.69 105 SER A O 1
ATOM 792 N N . GLN A 1 106 ? 2.199 -0.992 -9.515 1.00 94.75 106 GLN A N 1
ATOM 793 C CA . GLN A 1 106 ? 1.558 -0.357 -8.363 1.00 94.75 106 GLN A CA 1
ATOM 794 C C . GLN A 1 106 ? 0.193 -0.998 -8.112 1.00 94.75 106 GLN A C 1
ATOM 796 O O . GLN A 1 106 ? -0.600 -1.092 -9.044 1.00 94.75 106 GLN A O 1
ATOM 801 N N . ALA A 1 107 ? -0.097 -1.402 -6.875 1.00 95.12 107 ALA A N 1
ATOM 802 C CA . ALA A 1 107 ? -1.436 -1.827 -6.471 1.00 95.12 107 ALA A CA 1
ATOM 803 C C . ALA A 1 107 ? -2.180 -0.662 -5.806 1.00 95.12 107 ALA A C 1
ATOM 805 O O . ALA A 1 107 ? -1.598 0.048 -4.979 1.00 95.12 107 ALA A O 1
ATOM 806 N N . TYR A 1 108 ? -3.445 -0.459 -6.173 1.00 97.50 108 TYR A N 1
ATOM 807 C CA . TYR A 1 108 ? -4.257 0.659 -5.680 1.00 97.50 108 TYR A CA 1
ATOM 808 C C . TYR A 1 108 ? -5.397 0.222 -4.770 1.00 97.50 108 TYR A C 1
ATOM 810 O O . TYR A 1 108 ? -5.686 0.943 -3.826 1.00 97.50 108 TYR A O 1
ATOM 818 N N . ASP A 1 109 ? -6.019 -0.928 -5.035 1.00 98.12 109 ASP A N 1
ATOM 819 C CA . ASP A 1 109 ? -7.171 -1.396 -4.262 1.00 98.12 109 ASP A CA 1
ATOM 820 C C . ASP A 1 109 ? -7.234 -2.930 -4.211 1.00 98.12 109 ASP A C 1
ATOM 822 O O . ASP A 1 109 ? -6.708 -3.603 -5.105 1.00 98.12 109 ASP A O 1
ATOM 826 N N . ILE A 1 110 ? -7.861 -3.469 -3.164 1.00 96.94 110 ILE A N 1
ATOM 827 C CA . ILE A 1 110 ? -8.067 -4.898 -2.920 1.00 96.94 110 ILE A CA 1
ATOM 828 C C . ILE A 1 110 ? -9.473 -5.151 -2.367 1.00 96.94 110 ILE A C 1
ATOM 830 O O . ILE A 1 110 ? -9.890 -4.553 -1.383 1.00 96.94 110 ILE A O 1
ATOM 834 N N . ASN A 1 111 ? -10.201 -6.109 -2.942 1.00 96.69 111 ASN A N 1
ATOM 835 C CA . ASN A 1 111 ? -11.490 -6.522 -2.380 1.00 96.69 111 ASN A CA 1
ATOM 836 C C . ASN A 1 111 ? -11.355 -7.683 -1.371 1.00 96.69 111 ASN A C 1
ATOM 838 O O . ASN A 1 111 ? -10.308 -8.319 -1.224 1.00 96.69 111 ASN A O 1
ATOM 842 N N . ASN A 1 112 ? -12.460 -8.027 -0.704 1.00 95.75 112 ASN A N 1
ATOM 843 C CA . ASN A 1 112 ? -12.512 -9.129 0.270 1.00 95.75 112 ASN A CA 1
ATOM 844 C C . ASN A 1 112 ? -12.297 -10.530 -0.326 1.00 95.75 112 ASN A C 1
ATOM 846 O O . ASN A 1 112 ? -12.055 -11.469 0.423 1.00 95.75 112 ASN A O 1
ATOM 850 N N . ASN A 1 113 ? -12.353 -10.674 -1.652 1.00 93.50 113 ASN A N 1
ATOM 851 C CA . ASN A 1 113 ? -11.984 -11.913 -2.337 1.00 93.50 113 ASN A CA 1
ATOM 852 C C . ASN A 1 113 ? -10.481 -11.969 -2.659 1.00 93.50 113 ASN A C 1
ATOM 854 O O . ASN A 1 113 ? -10.052 -12.898 -3.335 1.00 93.50 113 ASN A O 1
ATOM 858 N N . GLY A 1 114 ? -9.690 -10.972 -2.247 1.00 91.62 114 GLY A N 1
ATOM 859 C CA . GLY A 1 114 ? -8.257 -10.877 -2.529 1.00 91.62 114 GLY A CA 1
ATOM 860 C C . GLY A 1 114 ? -7.927 -10.460 -3.966 1.00 91.62 114 GLY A C 1
ATOM 861 O O . GLY A 1 114 ? -6.810 -10.675 -4.424 1.00 91.62 114 GLY A O 1
ATOM 862 N N . TRP A 1 115 ? -8.890 -9.907 -4.708 1.00 94.56 115 TRP A N 1
ATOM 863 C CA . TRP A 1 115 ? -8.646 -9.383 -6.052 1.00 94.56 115 TRP A CA 1
ATOM 864 C C . TRP A 1 115 ? -8.076 -7.981 -5.948 1.00 94.56 115 TRP A C 1
ATOM 866 O O . TRP A 1 115 ? -8.634 -7.154 -5.231 1.00 94.56 115 TRP A O 1
ATOM 876 N N . ILE A 1 116 ? -7.007 -7.720 -6.691 1.00 95.38 116 ILE A N 1
ATOM 877 C CA . ILE A 1 116 ? -6.209 -6.504 -6.569 1.00 95.38 116 ILE A CA 1
ATOM 878 C C . ILE A 1 116 ? -6.184 -5.802 -7.917 1.00 95.38 116 ILE A C 1
ATOM 880 O O . ILE A 1 116 ? -5.858 -6.417 -8.932 1.00 95.38 116 ILE A O 1
ATOM 884 N N . VAL A 1 117 ? -6.485 -4.510 -7.933 1.00 96.56 117 VAL A N 1
ATOM 885 C CA . VAL A 1 117 ? -6.383 -3.676 -9.137 1.00 96.56 117 VAL A CA 1
ATOM 886 C C . VAL A 1 117 ? -5.209 -2.717 -9.035 1.00 96.56 117 VAL A C 1
ATOM 888 O O . VAL A 1 117 ? -4.813 -2.284 -7.949 1.00 96.56 117 VAL A O 1
ATOM 891 N N . GLY A 1 118 ? -4.641 -2.364 -10.184 1.00 96.44 118 GLY A N 1
ATOM 892 C CA . GLY A 1 118 ? -3.544 -1.412 -10.232 1.00 96.44 118 GLY A CA 1
ATOM 893 C C . GLY A 1 118 ? -2.962 -1.228 -11.620 1.00 96.44 118 GLY A C 1
ATOM 894 O O . GLY A 1 118 ? -3.659 -1.385 -12.625 1.00 96.44 118 GLY A O 1
ATOM 895 N N . THR A 1 119 ? -1.678 -0.884 -11.672 1.00 95.31 119 THR A N 1
ATOM 896 C CA . THR A 1 119 ? -0.934 -0.731 -12.922 1.00 95.31 119 THR A CA 1
ATOM 897 C C . THR A 1 119 ? 0.321 -1.590 -12.963 1.00 95.31 119 THR A C 1
ATOM 899 O O . THR A 1 119 ? 0.965 -1.836 -11.945 1.00 95.31 119 THR A O 1
ATOM 902 N N . SER A 1 120 ? 0.706 -2.019 -14.164 1.00 93.56 120 SER A N 1
ATOM 903 C CA . SER A 1 120 ? 2.033 -2.556 -14.453 1.00 93.56 120 SER A CA 1
ATOM 904 C C . SER A 1 120 ? 2.519 -2.040 -15.801 1.00 93.56 120 SER A C 1
ATOM 906 O O . SER A 1 120 ? 1.795 -2.114 -16.790 1.00 93.56 120 SER A O 1
ATOM 908 N N . GLY A 1 121 ? 3.708 -1.433 -15.841 1.00 90.56 121 GLY A N 1
ATOM 909 C CA . GLY A 1 121 ? 4.224 -0.840 -17.077 1.00 90.56 121 GLY A CA 1
ATOM 910 C C . GLY A 1 121 ? 3.360 0.285 -17.657 1.00 90.56 121 GLY A C 1
ATOM 911 O O . GLY A 1 121 ? 3.384 0.516 -18.863 1.00 90.56 121 GLY A O 1
ATOM 912 N N . GLY A 1 122 ? 2.545 0.940 -16.823 1.00 89.00 122 GLY A N 1
ATOM 913 C CA . GLY A 1 122 ? 1.542 1.922 -17.254 1.00 89.00 122 GLY A CA 1
ATOM 914 C C . GLY A 1 122 ? 0.232 1.321 -17.781 1.00 89.00 122 GLY A C 1
ATOM 915 O O . GLY A 1 122 ? -0.660 2.071 -18.166 1.00 89.00 122 GLY A O 1
ATOM 916 N N . GLN A 1 123 ? 0.082 -0.005 -17.786 1.00 92.62 123 GLN A N 1
ATOM 917 C CA . GLN A 1 123 ? -1.150 -0.690 -18.183 1.00 92.62 123 GLN A CA 1
ATOM 918 C C . GLN A 1 123 ? -1.996 -1.033 -16.961 1.00 92.62 123 GLN A C 1
ATOM 920 O O . GLN A 1 123 ? -1.448 -1.415 -15.931 1.00 92.62 123 GLN A O 1
ATOM 925 N N . ALA A 1 124 ? -3.321 -0.932 -17.078 1.00 95.50 124 ALA A N 1
ATOM 926 C CA . ALA A 1 124 ? -4.237 -1.384 -16.035 1.00 95.50 124 ALA A CA 1
ATOM 927 C C . ALA A 1 124 ? -4.206 -2.914 -15.915 1.00 95.50 124 ALA A C 1
ATOM 929 O O . ALA A 1 124 ? -4.239 -3.619 -16.925 1.00 95.50 124 ALA A O 1
ATOM 930 N N . VAL A 1 125 ? -4.162 -3.422 -14.685 1.00 93.75 125 VAL A N 1
ATOM 931 C CA . VAL A 1 125 ? -4.065 -4.858 -14.400 1.00 93.75 125 VAL A CA 1
ATOM 932 C C . VAL A 1 125 ? -4.978 -5.274 -13.251 1.00 93.75 125 VAL A C 1
ATOM 934 O O . VAL A 1 125 ? -5.321 -4.472 -12.381 1.00 93.75 125 VAL A O 1
ATOM 937 N N . LEU A 1 126 ? -5.345 -6.556 -13.268 1.00 93.44 126 LEU A N 1
ATOM 938 C CA . LEU A 1 126 ? -6.033 -7.265 -12.196 1.00 93.44 126 LEU A CA 1
ATOM 939 C C . LEU A 1 126 ? -5.145 -8.436 -11.765 1.00 93.44 126 LEU A C 1
ATOM 941 O O . LEU A 1 126 ? -4.904 -9.344 -12.562 1.00 93.44 126 LEU A O 1
ATOM 945 N N . TRP A 1 127 ? -4.691 -8.437 -10.514 1.00 90.69 127 TRP A N 1
ATOM 946 C CA . TRP A 1 127 ? -4.110 -9.622 -9.890 1.00 90.69 127 TRP A CA 1
ATOM 947 C C . TRP A 1 127 ? -5.215 -10.370 -9.151 1.00 90.69 127 TRP A C 1
ATOM 949 O O . TRP A 1 127 ? -5.963 -9.793 -8.361 1.00 90.69 127 TRP A O 1
ATOM 959 N N . THR A 1 128 ? -5.334 -11.662 -9.430 1.00 89.12 128 THR A N 1
ATOM 960 C CA . THR A 1 128 ? -6.285 -12.542 -8.743 1.00 89.12 128 THR A CA 1
ATOM 961 C C . THR A 1 128 ? -5.528 -13.416 -7.747 1.00 89.12 128 THR A C 1
ATOM 963 O O . THR A 1 128 ? -4.349 -13.701 -7.985 1.00 89.12 128 THR A O 1
ATOM 966 N N . PRO A 1 129 ? -6.160 -13.839 -6.639 1.00 80.94 129 PRO A N 1
ATOM 967 C CA . PRO A 1 129 ? -5.550 -14.794 -5.729 1.00 80.94 129 PRO A CA 1
ATOM 968 C C . PRO A 1 129 ? -5.117 -16.035 -6.499 1.00 80.94 129 PRO A C 1
ATOM 970 O O . PRO A 1 129 ? -5.870 -16.548 -7.332 1.00 80.94 129 PRO A O 1
ATOM 973 N N . VAL A 1 130 ? -3.927 -16.547 -6.192 1.00 64.25 130 VAL A N 1
ATOM 974 C CA . VAL A 1 130 ? -3.565 -17.887 -6.647 1.00 64.25 130 VAL A CA 1
ATOM 975 C C . VAL A 1 130 ? -4.542 -18.848 -5.966 1.00 64.25 130 VAL A C 1
ATOM 977 O O . VAL A 1 130 ? -4.641 -18.812 -4.738 1.00 64.25 130 VAL A O 1
ATOM 980 N N . PRO A 1 131 ? -5.298 -19.678 -6.709 1.00 57.62 131 PRO A N 1
ATOM 981 C CA . PRO A 1 131 ? -6.102 -20.709 -6.078 1.00 57.62 131 PRO A CA 1
ATOM 982 C C . PRO A 1 131 ? -5.175 -21.562 -5.215 1.00 57.62 131 PRO A C 1
ATOM 984 O O . PRO A 1 131 ? -4.152 -22.040 -5.709 1.00 57.62 131 PRO A O 1
ATOM 987 N N . GLU A 1 132 ? -5.527 -21.745 -3.940 1.00 55.91 132 GLU A N 1
ATOM 988 C CA . GLU A 1 132 ? -4.807 -22.635 -3.026 1.00 55.91 132 GLU A CA 1
ATOM 989 C C . GLU A 1 132 ? -4.486 -23.958 -3.743 1.00 55.91 132 GLU A C 1
ATOM 991 O O . GLU A 1 132 ? -5.295 -24.404 -4.568 1.00 55.91 132 GLU A O 1
ATOM 996 N N . PRO A 1 133 ? -3.347 -24.624 -3.479 1.00 54.28 133 PRO A N 1
ATOM 997 C CA . PRO A 1 133 ? -2.944 -25.829 -4.208 1.00 54.28 133 PRO A CA 1
ATOM 998 C C . PRO A 1 133 ? -4.030 -26.920 -4.297 1.00 54.28 133 PRO A C 1
ATOM 1000 O O . PRO A 1 133 ? -4.081 -27.666 -5.276 1.00 54.28 133 PRO A O 1
ATOM 1003 N N . SER A 1 134 ? -4.956 -26.974 -3.333 1.00 55.94 134 SER A N 1
ATOM 1004 C CA . SER A 1 134 ? -6.142 -27.846 -3.354 1.00 55.94 134 SER A CA 1
ATOM 1005 C C . SER A 1 134 ? -7.123 -27.549 -4.501 1.00 55.94 134 SER A C 1
ATOM 1007 O O . SER A 1 134 ? -7.785 -28.459 -4.997 1.00 55.94 134 SER A O 1
ATOM 1009 N N . SER A 1 135 ? -7.188 -26.305 -4.968 1.00 54.81 135 SER A N 1
ATOM 1010 C CA . SER A 1 135 ? -7.979 -25.845 -6.116 1.00 54.81 135 SER A CA 1
ATOM 1011 C C . SER A 1 135 ? -7.255 -25.965 -7.467 1.00 54.81 135 SER A C 1
ATOM 1013 O O . SER A 1 135 ? -7.916 -25.972 -8.506 1.00 54.81 135 SER A O 1
ATOM 1015 N N . ILE A 1 136 ? -5.928 -26.148 -7.495 1.00 48.31 136 ILE A N 1
ATOM 1016 C CA . ILE A 1 136 ? -5.169 -26.351 -8.749 1.00 48.31 136 ILE A CA 1
ATOM 1017 C C . ILE A 1 136 ? -5.518 -27.701 -9.399 1.00 48.31 136 ILE A C 1
ATOM 1019 O O . ILE A 1 136 ? -5.642 -27.780 -10.623 1.00 48.31 136 ILE A O 1
ATOM 1023 N N . LEU A 1 137 ? -5.784 -28.747 -8.607 1.00 47.34 137 LEU A N 1
ATOM 1024 C CA . LEU A 1 137 ? -6.244 -30.044 -9.130 1.00 47.34 137 LEU A CA 1
ATOM 1025 C C . LEU A 1 137 ? -7.598 -29.957 -9.857 1.00 47.34 137 LEU A C 1
ATOM 1027 O O . LEU A 1 137 ? -7.856 -30.760 -10.750 1.00 47.34 137 LEU A O 1
ATOM 1031 N N . ALA A 1 138 ? -8.436 -28.964 -9.541 1.00 50.66 138 ALA A N 1
ATOM 1032 C CA . ALA A 1 138 ? -9.687 -28.725 -10.259 1.00 50.66 138 ALA A CA 1
ATOM 1033 C C . ALA A 1 138 ? -9.479 -27.988 -11.597 1.00 50.66 138 ALA A C 1
ATOM 1035 O O . ALA A 1 138 ? -10.313 -28.097 -12.494 1.00 50.66 138 ALA A O 1
ATOM 1036 N N . PHE A 1 139 ? -8.362 -27.269 -11.765 1.00 50.41 139 PHE A N 1
ATOM 1037 C CA . PHE A 1 139 ? -8.102 -26.434 -12.943 1.00 50.41 139 PHE A CA 1
ATOM 1038 C C . PHE A 1 139 ? -7.277 -27.139 -14.034 1.00 50.41 139 PHE A C 1
ATOM 1040 O O . PHE A 1 139 ? -7.421 -26.824 -15.217 1.00 50.41 139 PHE A O 1
ATOM 1047 N N . VAL A 1 140 ? -6.494 -28.172 -13.686 1.00 50.06 140 VAL A N 1
ATOM 1048 C CA . VAL A 1 140 ? -5.773 -29.015 -14.669 1.00 50.06 140 VAL A CA 1
ATOM 1049 C C . VAL A 1 140 ? -6.735 -29.775 -15.607 1.00 50.06 140 VAL A C 1
ATOM 1051 O O . VAL A 1 140 ? -6.341 -30.180 -16.698 1.00 50.06 140 VAL A O 1
ATOM 1054 N N . GLY A 1 141 ? -8.024 -29.889 -15.265 1.00 45.50 141 GLY A N 1
ATOM 1055 C CA . GLY A 1 141 ? -9.050 -30.441 -16.159 1.00 45.50 141 GLY A CA 1
ATOM 1056 C C . GLY A 1 141 ? -9.608 -29.473 -17.217 1.00 45.50 141 GLY A C 1
ATOM 1057 O O . GLY A 1 141 ? -10.316 -29.923 -18.114 1.00 45.50 141 GLY A O 1
ATOM 1058 N N . GLY A 1 142 ? -9.328 -28.164 -17.129 1.00 39.00 142 GLY A N 1
ATOM 1059 C CA . GLY A 1 142 ? -10.081 -27.130 -17.859 1.00 39.00 142 GLY A CA 1
ATOM 1060 C C . GLY A 1 142 ? -9.360 -26.395 -18.998 1.00 39.00 142 GLY A C 1
ATOM 1061 O O . GLY A 1 142 ? -10.033 -25.777 -19.817 1.00 39.00 142 GLY A O 1
ATOM 1062 N N . ILE A 1 143 ? -8.024 -26.461 -19.103 1.00 50.72 143 ILE A N 1
ATOM 1063 C CA . ILE A 1 143 ? -7.245 -25.693 -20.110 1.00 50.72 143 ILE A CA 1
ATOM 1064 C C . ILE A 1 143 ? -6.555 -26.581 -21.169 1.00 50.72 143 ILE A C 1
ATOM 1066 O O . ILE A 1 143 ? -5.561 -26.190 -21.770 1.00 50.72 143 ILE A O 1
ATOM 1070 N N . ALA A 1 144 ? -7.087 -27.775 -21.453 1.00 43.56 144 ALA A N 1
ATOM 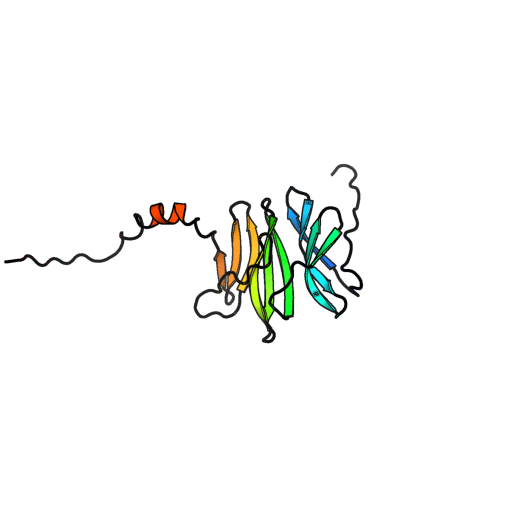1071 C CA . ALA A 1 144 ? -6.672 -28.596 -22.606 1.00 43.56 144 ALA A CA 1
ATOM 1072 C C . ALA A 1 144 ? -7.658 -28.485 -23.790 1.00 43.56 144 ALA A C 1
ATOM 1074 O O . ALA A 1 144 ? -7.841 -29.426 -24.559 1.00 43.56 144 ALA A O 1
ATOM 1075 N N . GLY A 1 145 ? -8.346 -27.346 -23.904 1.00 40.09 145 GLY A N 1
ATOM 1076 C CA . GLY A 1 145 ? -9.520 -27.182 -24.759 1.00 40.09 145 GLY A CA 1
ATOM 1077 C C . GLY A 1 145 ? -9.385 -26.216 -25.932 1.00 40.09 145 GLY A C 1
ATOM 1078 O O . GLY A 1 145 ? -10.416 -25.840 -26.464 1.00 40.09 145 GLY A O 1
ATOM 1079 N N . LEU A 1 146 ? -8.188 -25.788 -26.350 1.00 43.22 146 LEU A N 1
ATOM 1080 C CA . LEU A 1 146 ? -8.021 -25.004 -27.584 1.00 43.22 146 LEU A CA 1
ATOM 1081 C C . LEU A 1 146 ? -6.678 -25.315 -28.267 1.00 43.22 146 LEU A C 1
ATOM 1083 O O . LEU A 1 146 ? -5.660 -24.707 -27.953 1.00 43.22 146 LEU A O 1
ATOM 1087 N N . GLY A 1 147 ? -6.699 -26.228 -29.247 1.00 32.38 147 GLY A N 1
ATOM 1088 C CA . GLY A 1 147 ? -5.694 -26.264 -30.317 1.00 32.38 147 GLY A CA 1
ATOM 1089 C C . GLY A 1 147 ? -5.214 -27.649 -30.764 1.00 32.38 147 GLY A C 1
ATOM 1090 O O . GLY A 1 147 ? -4.318 -28.218 -30.156 1.00 32.38 147 GLY A O 1
ATOM 1091 N N . GLY A 1 148 ? -5.711 -28.120 -31.916 1.00 32.28 148 GLY A N 1
ATOM 1092 C CA . GLY A 1 148 ? -4.870 -28.863 -32.869 1.00 32.28 148 GLY A CA 1
ATOM 1093 C C . GLY A 1 148 ? -5.146 -30.356 -33.069 1.00 32.28 148 GLY A C 1
ATOM 1094 O O . GLY A 1 148 ? -4.460 -31.215 -32.531 1.00 32.28 148 GLY A O 1
ATOM 1095 N N . LEU A 1 149 ? -6.092 -30.656 -33.957 1.00 37.94 149 LEU A N 1
ATOM 1096 C CA . LEU A 1 149 ? -6.305 -31.948 -34.614 1.00 37.94 149 LEU A CA 1
ATOM 1097 C C . LEU A 1 149 ? -5.170 -32.258 -35.621 1.00 37.94 149 LEU A C 1
ATOM 1099 O O . LEU A 1 149 ? -4.914 -31.422 -36.481 1.00 37.94 149 LEU A O 1
ATOM 1103 N N . ALA A 1 150 ? -4.584 -33.466 -35.613 1.00 36.53 150 ALA A N 1
ATOM 1104 C CA . ALA A 1 150 ? -4.133 -34.163 -36.835 1.00 36.53 150 ALA A CA 1
ATOM 1105 C C . ALA A 1 150 ? -3.813 -35.653 -36.583 1.00 36.53 150 ALA A C 1
ATOM 1107 O O . ALA A 1 150 ? -2.967 -36.00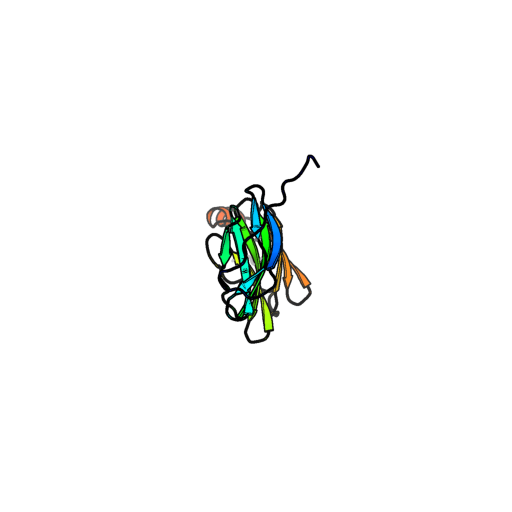9 -35.767 1.00 36.53 150 ALA A O 1
ATOM 1108 N N . LEU A 1 151 ? -4.499 -36.527 -37.326 1.00 42.56 151 LEU A N 1
ATOM 1109 C CA . LEU A 1 151 ? -4.363 -37.985 -37.319 1.00 42.56 151 LEU A CA 1
ATOM 1110 C C . LEU A 1 151 ? -3.001 -38.478 -37.840 1.00 42.56 151 LEU A C 1
ATOM 1112 O O . LEU A 1 151 ? -2.492 -37.972 -38.838 1.00 42.56 151 LEU A O 1
ATOM 1116 N N . ARG A 1 152 ? -2.564 -39.650 -37.352 1.00 40.62 152 ARG A N 1
ATOM 1117 C CA . ARG A 1 152 ? -1.966 -40.667 -38.236 1.00 40.62 152 ARG A CA 1
ATOM 1118 C C . ARG A 1 152 ? -2.297 -42.089 -37.765 1.00 40.62 152 ARG A C 1
ATOM 1120 O O . ARG A 1 152 ? -1.953 -42.489 -36.658 1.00 40.62 152 ARG A O 1
ATOM 1127 N N . ARG A 1 153 ? -3.005 -42.840 -38.619 1.00 47.38 153 ARG A N 1
ATOM 1128 C CA . ARG A 1 153 ? -3.328 -44.268 -38.442 1.00 47.38 153 ARG A CA 1
ATOM 1129 C C . ARG A 1 153 ? -2.055 -45.119 -38.543 1.00 47.38 153 ARG A C 1
ATOM 1131 O O . ARG A 1 153 ? -1.258 -44.908 -39.455 1.00 47.38 153 ARG A O 1
ATOM 1138 N N . LYS A 1 154 ? -1.917 -46.095 -37.640 1.00 42.00 154 LYS A N 1
ATOM 1139 C CA . LYS A 1 154 ? -0.945 -47.196 -37.728 1.00 42.00 154 LYS A CA 1
ATOM 1140 C C . LYS A 1 154 ? -1.340 -48.179 -38.842 1.00 42.00 154 LYS A C 1
ATOM 1142 O O . LYS A 1 154 ? -2.531 -48.426 -39.041 1.00 42.00 154 LYS A O 1
ATOM 1147 N N . LYS A 1 155 ? -0.341 -48.751 -39.511 1.00 48.59 155 LYS A N 1
ATOM 1148 C CA . LYS A 1 155 ? -0.339 -50.177 -39.853 1.00 48.59 155 LYS A CA 1
ATOM 1149 C C . LYS A 1 155 ? 0.606 -50.862 -38.879 1.00 48.59 155 LYS A C 1
ATOM 1151 O O . LYS A 1 155 ? 1.593 -50.192 -38.498 1.00 48.59 155 LYS A O 1
#

Foldseek 3Di:
DPDDDDDAADAAVLFPDDWDWQEAEPQRKTWWWTADNVRAIFTWIDDPSYIDGQDDPARHWIWHEAENQRKTWWWDAHPVRAIFIFIDDPHTDGGPDADPPFRHWTWHYAYNQRWTWTDHPNDTDIDHDDPDPVCVVVCVVPPPPDDDDDDDDDD

Secondary structure (DSSP, 8-state):
---PPPPPPPPPTT--S-EEEEEE-TT--EEEEEE-TTS-EEEEEEETTEEEE---SSSEEEEEEE-TT--EEEEEE-TT--EEEEEESSSEE--PPPPTT---EEEEEE-TT--EEEEETTEEEEE-PPP-HHHHHHHTTTS--SS--------

Radius of gyration: 20.62 Å; chains: 1; bounding box: 42×65×58 Å

Sequence (155 aa):
IKSGVTTYLDSLPSGNGDYYANDINDSGQIVGAAKNQFGVTRPVWWQNGVIQDLGTPDTFGYANAINNSGQIVGYTYTDAAQSRAFLWTNGVIPSLDALSGYTTSQAYDINNNGWIVGTSGGQAVLWTPVPEPSSILAFVGGIAGLGGLALRRKK

pLDDT: mean 80.09, std 18.34, range [32.28, 98.12]